Protein AF-O34277-F1 (afdb_monomer)

Sequence (51 aa):
ELLVRESGGIVTDFAGGHNHFSSGNIVAGNPRIVKSIVQAMSNEISDALKR

pLDDT: mean 91.5, std 7.95, range [57.62, 97.69]

Mean predicted aligned error: 3.35 Å

Foldseek 3Di:
DVVQVVVQKDKAALLRHPCCVVVVGIDIDHPVVSVVNSVVCVVVDDPVRND

Structure (mmCIF, N/CA/C/O backbone):
data_AF-O34277-F1
#
_entry.id   AF-O34277-F1
#
loop_
_atom_site.group_PDB
_atom_site.id
_atom_site.type_symbol
_atom_site.label_atom_id
_atom_site.label_alt_id
_atom_site.label_comp_id
_atom_site.label_asym_id
_atom_site.label_entity_id
_atom_site.label_seq_id
_atom_site.pdbx_PDB_ins_code
_atom_site.Cartn_x
_atom_site.Cartn_y
_atom_site.Cartn_z
_atom_site.occupancy
_atom_site.B_iso_or_equiv
_atom_site.auth_seq_id
_atom_site.auth_comp_id
_atom_site.auth_asym_id
_atom_site.auth_atom_id
_atom_site.pdbx_PDB_model_num
ATOM 1 N N . GLU A 1 1 ? -6.257 4.305 -8.078 1.00 82.75 1 GLU A N 1
ATOM 2 C CA . GLU A 1 1 ? -6.179 4.905 -6.725 1.00 82.75 1 GLU A CA 1
ATOM 3 C C . GLU A 1 1 ? -7.287 5.921 -6.426 1.00 82.75 1 GLU A C 1
ATOM 5 O O . GLU A 1 1 ? -7.740 5.951 -5.291 1.00 82.75 1 GLU A O 1
ATOM 10 N N . LEU A 1 2 ? -7.741 6.719 -7.408 1.00 95.25 2 LEU A N 1
ATOM 11 C CA . LEU A 1 2 ? -8.641 7.858 -7.165 1.00 95.25 2 LEU A CA 1
ATOM 12 C C . LEU A 1 2 ? -9.956 7.463 -6.488 1.00 95.25 2 LEU A C 1
ATOM 14 O O . LEU A 1 2 ? -10.229 7.961 -5.411 1.00 95.25 2 LEU A O 1
ATOM 18 N N . LEU A 1 3 ? -10.713 6.501 -7.028 1.00 97.25 3 LEU A N 1
ATOM 19 C CA . LEU A 1 3 ? -11.991 6.074 -6.429 1.00 97.25 3 LEU A CA 1
ATOM 20 C C . LEU A 1 3 ? -11.872 5.713 -4.938 1.00 97.25 3 LEU A C 1
ATOM 22 O O . LEU A 1 3 ? -12.722 6.084 -4.134 1.00 97.25 3 LEU A O 1
ATOM 26 N N . VAL A 1 4 ? -10.798 5.012 -4.567 1.00 96.94 4 VAL A N 1
ATOM 27 C CA . VAL A 1 4 ? -10.543 4.610 -3.179 1.00 96.94 4 VAL A CA 1
ATOM 28 C C . VAL A 1 4 ? -10.175 5.822 -2.325 1.00 96.94 4 VAL A C 1
ATOM 30 O O . VAL A 1 4 ? -10.722 5.976 -1.238 1.00 96.94 4 VAL A O 1
ATOM 33 N N . ARG A 1 5 ? -9.286 6.693 -2.816 1.00 95.88 5 ARG A N 1
ATOM 34 C CA . ARG A 1 5 ? -8.827 7.890 -2.092 1.00 95.88 5 ARG A CA 1
ATOM 35 C C . ARG A 1 5 ? -9.943 8.913 -1.889 1.00 95.88 5 ARG A C 1
ATOM 37 O O . ARG A 1 5 ? -10.119 9.393 -0.776 1.00 95.88 5 ARG A O 1
ATOM 44 N N . GLU A 1 6 ? -10.741 9.166 -2.922 1.00 97.69 6 GLU A N 1
ATOM 45 C CA . GLU A 1 6 ? -11.912 10.053 -2.863 1.00 97.69 6 GLU A CA 1
ATOM 46 C C . GLU A 1 6 ? -13.003 9.509 -1.925 1.00 97.69 6 GLU A C 1
ATOM 48 O O . GLU A 1 6 ? -13.763 10.272 -1.339 1.00 97.69 6 GLU A O 1
ATOM 53 N N . SER A 1 7 ? -13.043 8.190 -1.710 1.00 97.19 7 SER A N 1
ATOM 54 C CA . SER A 1 7 ? -13.935 7.552 -0.729 1.00 97.19 7 SER A CA 1
ATOM 55 C C . SER A 1 7 ? -13.369 7.542 0.704 1.00 97.19 7 SER A C 1
ATOM 57 O O . SER A 1 7 ? -13.912 6.862 1.574 1.00 97.19 7 SER A O 1
ATOM 59 N N . GLY A 1 8 ? -12.258 8.242 0.968 1.00 95.75 8 GLY A N 1
ATOM 60 C CA . GLY A 1 8 ? -11.592 8.277 2.278 1.00 95.75 8 GLY A CA 1
ATOM 61 C C . GLY A 1 8 ? -10.722 7.051 2.589 1.00 95.75 8 GLY A C 1
ATOM 62 O O . GLY A 1 8 ? -10.322 6.838 3.737 1.00 95.75 8 GLY A O 1
ATOM 63 N N . GLY A 1 9 ? -10.440 6.220 1.586 1.00 97.31 9 GLY A N 1
ATOM 64 C CA . GLY A 1 9 ? -9.503 5.108 1.680 1.00 97.31 9 GLY A CA 1
ATOM 65 C C . GLY A 1 9 ? -8.056 5.523 1.410 1.00 97.31 9 GLY A C 1
ATOM 66 O O . GLY A 1 9 ? -7.760 6.635 0.976 1.00 97.31 9 GLY A O 1
ATOM 67 N N . ILE A 1 10 ? -7.137 4.592 1.641 1.00 97.06 10 ILE A N 1
ATOM 68 C CA . ILE A 1 10 ? -5.719 4.723 1.304 1.00 97.06 10 ILE A CA 1
ATOM 69 C C . ILE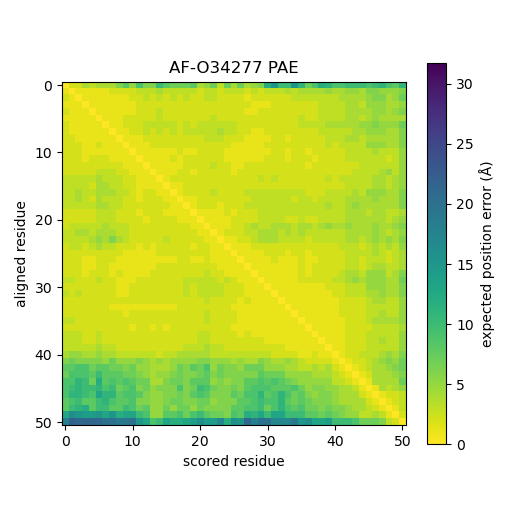 A 1 10 ? -5.304 3.608 0.350 1.00 97.06 10 ILE A C 1
ATOM 71 O O . ILE A 1 10 ? -5.914 2.538 0.325 1.00 97.06 10 ILE A O 1
ATOM 75 N N . VAL A 1 11 ? -4.277 3.889 -0.450 1.00 97.00 11 VAL A N 1
ATOM 76 C CA . VAL A 1 11 ? -3.676 2.956 -1.406 1.00 97.00 11 VAL A CA 1
ATOM 77 C C . VAL A 1 11 ? -2.167 2.969 -1.184 1.00 97.00 11 VAL A C 1
ATOM 79 O O . VAL A 1 11 ? -1.578 4.050 -1.146 1.00 97.00 11 VAL A O 1
ATOM 82 N N . THR A 1 12 ? -1.570 1.794 -1.001 1.00 95.69 12 THR A N 1
ATOM 83 C CA . THR A 1 12 ? -0.138 1.609 -0.722 1.00 95.69 12 THR A CA 1
ATOM 84 C C . THR A 1 12 ? 0.411 0.408 -1.486 1.00 95.69 12 THR A C 1
ATOM 86 O O . THR A 1 12 ? -0.350 -0.403 -2.016 1.00 95.69 12 THR A O 1
ATOM 89 N N . ASP A 1 13 ? 1.732 0.259 -1.503 1.00 94.50 13 ASP A N 1
ATOM 90 C CA . ASP A 1 13 ? 2.389 -1.010 -1.834 1.00 94.50 13 ASP A CA 1
ATOM 91 C C . ASP A 1 13 ? 2.428 -1.964 -0.619 1.00 94.50 13 ASP A C 1
ATOM 93 O O . ASP A 1 13 ? 1.914 -1.649 0.459 1.00 94.50 13 ASP A O 1
ATOM 97 N N . PHE A 1 14 ? 3.033 -3.144 -0.777 1.00 93.06 14 PHE A N 1
ATOM 98 C CA . PHE A 1 14 ? 3.143 -4.139 0.301 1.00 93.06 14 PHE A CA 1
ATOM 99 C C . PHE A 1 14 ? 4.087 -3.709 1.435 1.00 93.06 14 PHE A C 1
ATOM 101 O O . PHE A 1 14 ? 3.954 -4.211 2.547 1.00 93.06 14 PHE A O 1
ATOM 108 N N . ALA A 1 15 ? 4.990 -2.755 1.191 1.00 90.44 15 ALA A N 1
ATOM 109 C CA . ALA A 1 15 ? 5.826 -2.140 2.218 1.00 90.44 15 ALA A CA 1
ATOM 110 C C . ALA A 1 15 ? 5.109 -0.981 2.947 1.00 90.44 15 ALA A C 1
ATOM 112 O O . ALA A 1 15 ? 5.666 -0.395 3.875 1.00 90.44 15 ALA A O 1
ATOM 113 N N . GLY A 1 16 ? 3.872 -0.651 2.556 1.00 91.38 16 GLY A N 1
ATOM 114 C CA . GLY A 1 16 ? 3.123 0.489 3.087 1.00 91.38 16 GLY A CA 1
ATOM 115 C C . GLY A 1 16 ? 3.545 1.838 2.495 1.00 91.38 16 GLY A C 1
ATOM 116 O O . GLY A 1 16 ? 3.144 2.878 3.016 1.00 91.38 16 GLY A O 1
ATOM 117 N N . GLY A 1 17 ? 4.350 1.831 1.432 1.00 91.56 17 GLY A N 1
ATOM 118 C CA . GLY A 1 17 ? 4.818 3.010 0.716 1.00 91.56 17 GLY A CA 1
ATOM 119 C C . GLY A 1 17 ? 3.900 3.437 -0.431 1.00 91.56 17 GLY A C 1
ATOM 120 O O . GLY A 1 17 ? 2.763 2.981 -0.574 1.00 91.56 17 GLY A O 1
ATOM 121 N N . HIS A 1 18 ? 4.417 4.342 -1.264 1.00 93.31 18 HIS A N 1
ATOM 122 C CA . HIS A 1 18 ? 3.726 4.899 -2.434 1.00 93.31 18 HIS A CA 1
ATOM 123 C C . HIS A 1 18 ? 4.263 4.346 -3.765 1.00 93.31 18 HIS A C 1
ATOM 125 O O . HIS A 1 18 ? 4.018 4.925 -4.824 1.00 93.31 18 HIS A O 1
ATOM 131 N N . ASN A 1 19 ? 5.005 3.235 -3.730 1.00 92.94 19 ASN A N 1
ATOM 132 C CA . ASN A 1 19 ? 5.633 2.631 -4.903 1.00 92.94 19 ASN A 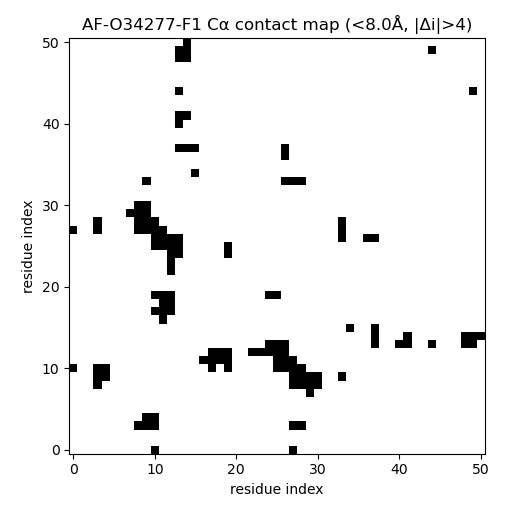CA 1
ATOM 133 C C . ASN A 1 19 ? 4.677 1.692 -5.666 1.00 92.94 19 ASN A C 1
ATOM 135 O O . ASN A 1 19 ? 5.098 0.915 -6.525 1.00 92.94 19 ASN A O 1
ATOM 139 N N . HIS A 1 20 ? 3.373 1.735 -5.374 1.00 93.25 20 HIS A N 1
ATOM 140 C CA . HIS A 1 20 ? 2.360 0.835 -5.940 1.00 93.25 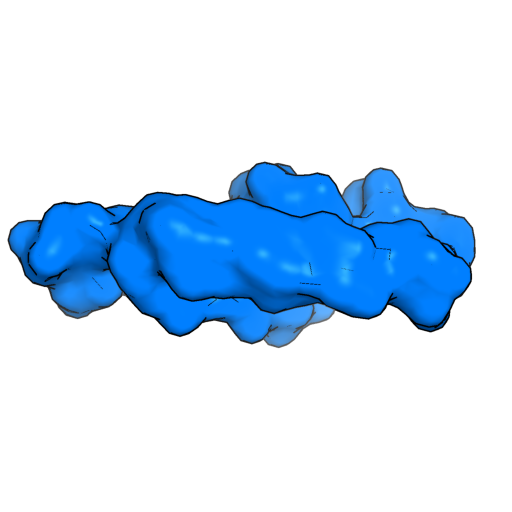20 HIS A CA 1
ATOM 141 C C . HIS A 1 20 ? 2.199 0.971 -7.460 1.00 93.25 20 HIS A C 1
ATOM 143 O O . HIS A 1 20 ? 1.830 0.008 -8.125 1.00 93.25 20 HIS A O 1
ATOM 149 N N . PHE A 1 21 ? 2.525 2.134 -8.033 1.00 93.62 21 PHE A N 1
ATOM 150 C CA . PHE A 1 21 ? 2.515 2.338 -9.488 1.00 93.62 21 PHE A CA 1
ATOM 151 C C . PHE A 1 21 ? 3.694 1.690 -10.217 1.00 93.62 21 PHE A C 1
ATOM 153 O O . PHE A 1 21 ? 3.531 1.269 -11.357 1.00 93.62 21 PHE A O 1
ATOM 160 N N . SER A 1 22 ? 4.866 1.623 -9.581 1.00 92.75 22 SER A N 1
ATOM 161 C CA . SER A 1 22 ? 6.071 1.037 -10.185 1.00 92.75 22 SER A CA 1
ATOM 162 C C . SER A 1 22 ? 6.163 -0.460 -9.898 1.00 92.75 22 SER A C 1
ATOM 164 O O . SER A 1 22 ? 6.431 -1.260 -10.788 1.00 92.75 22 SER A O 1
ATOM 166 N N . SER A 1 23 ? 5.893 -0.851 -8.648 1.00 90.12 23 SER A N 1
ATOM 167 C CA . SER A 1 23 ? 5.976 -2.243 -8.195 1.00 90.12 23 SER A CA 1
ATOM 168 C C . SER A 1 23 ? 4.812 -3.117 -8.670 1.00 90.12 23 SER A C 1
ATOM 170 O O . SER A 1 23 ? 4.946 -4.337 -8.695 1.00 90.12 23 SER A O 1
ATOM 172 N N . GLY A 1 24 ? 3.656 -2.522 -8.992 1.00 91.75 24 GLY A N 1
ATOM 173 C CA . GLY A 1 24 ? 2.421 -3.249 -9.310 1.00 91.75 24 GLY A CA 1
ATOM 174 C C . GLY A 1 24 ? 1.755 -3.931 -8.105 1.00 91.75 24 GLY A C 1
ATOM 175 O O . GLY A 1 24 ? 0.654 -4.463 -8.236 1.00 91.75 24 GLY A O 1
ATOM 176 N N . ASN A 1 25 ? 2.381 -3.887 -6.926 1.00 93.25 25 ASN A N 1
ATOM 177 C CA . ASN A 1 25 ? 1.823 -4.404 -5.682 1.00 93.25 25 ASN A CA 1
ATOM 178 C C . ASN A 1 25 ? 0.886 -3.356 -5.083 1.00 93.25 25 ASN A C 1
ATOM 180 O O . ASN A 1 25 ? 1.289 -2.213 -4.872 1.00 93.25 25 ASN A O 1
ATOM 184 N N . ILE A 1 26 ? -0.361 -3.736 -4.803 1.00 95.56 26 ILE A N 1
ATOM 185 C CA . ILE A 1 26 ? -1.394 -2.798 -4.359 1.00 95.56 26 ILE A CA 1
ATOM 186 C C . ILE A 1 26 ? -2.105 -3.348 -3.125 1.00 95.56 26 ILE A C 1
ATOM 188 O O . ILE A 1 26 ? -2.648 -4.451 -3.144 1.00 95.56 26 ILE A O 1
ATOM 192 N N . VAL A 1 27 ? -2.178 -2.525 -2.083 1.00 96.31 27 VAL A N 1
ATOM 193 C CA . VAL A 1 27 ? -3.092 -2.665 -0.948 1.00 96.31 27 VAL A CA 1
ATOM 194 C C . VAL A 1 27 ? -3.987 -1.436 -0.932 1.00 96.31 27 VAL A C 1
ATOM 196 O O . VAL A 1 27 ? -3.502 -0.309 -0.981 1.00 96.31 27 VAL A O 1
ATOM 199 N N . ALA A 1 28 ? -5.301 -1.633 -0.880 1.00 97.62 28 ALA A N 1
ATOM 200 C CA . ALA A 1 28 ? -6.270 -0.545 -0.903 1.00 97.62 28 ALA A CA 1
ATOM 201 C C . ALA A 1 28 ? -7.425 -0.825 0.061 1.00 97.62 28 ALA A C 1
ATOM 203 O O . ALA A 1 28 ? -7.916 -1.949 0.140 1.00 97.62 28 ALA A O 1
ATOM 204 N N . GLY A 1 29 ? -7.874 0.195 0.788 1.00 97.50 29 GLY A N 1
ATOM 205 C CA . GLY A 1 29 ? -8.974 0.057 1.741 1.00 97.50 29 GLY A CA 1
ATOM 206 C C . GLY A 1 29 ? -9.039 1.212 2.730 1.00 97.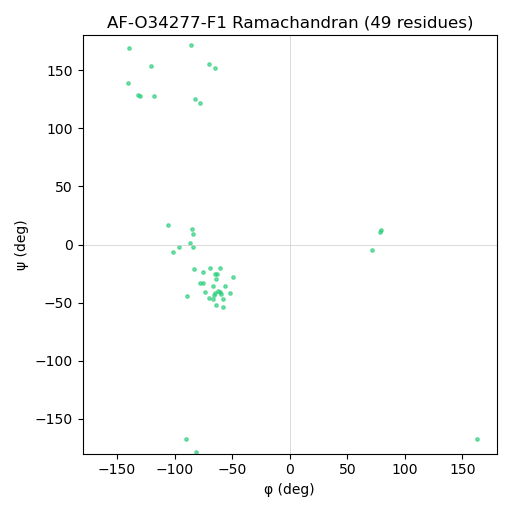50 29 GLY A C 1
ATOM 207 O O . GLY A 1 29 ? -8.379 2.234 2.553 1.00 97.50 29 GLY A O 1
ATOM 208 N N . ASN A 1 30 ? -9.824 1.063 3.797 1.00 97.25 30 ASN A N 1
ATOM 209 C CA . ASN A 1 30 ? -9.826 2.063 4.863 1.00 97.25 30 ASN A CA 1
ATOM 210 C C . ASN A 1 30 ? -8.492 2.031 5.652 1.00 97.25 30 ASN A C 1
ATOM 212 O O 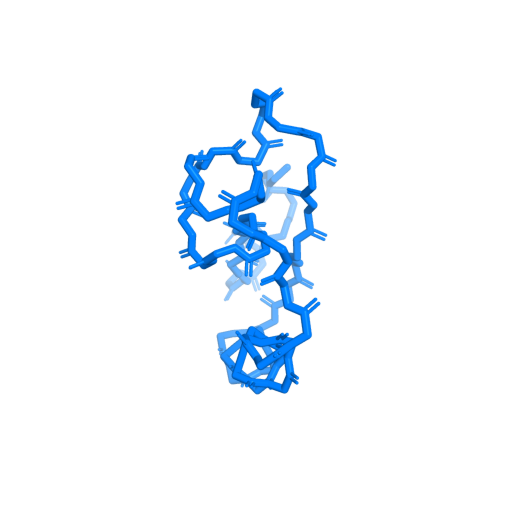. ASN A 1 30 ? -7.838 0.985 5.732 1.00 97.25 30 ASN A O 1
ATOM 216 N N . PRO A 1 31 ? -8.092 3.139 6.304 1.00 96.81 31 PRO A N 1
ATOM 217 C CA . PRO A 1 31 ? -6.796 3.220 6.985 1.00 96.81 31 PRO A CA 1
ATOM 218 C C . PRO A 1 31 ? -6.558 2.132 8.041 1.00 96.81 31 PRO A C 1
ATOM 220 O O . PRO A 1 31 ? -5.443 1.634 8.188 1.00 96.81 31 PRO A O 1
ATOM 223 N N . ARG A 1 32 ? -7.612 1.732 8.769 1.00 97.38 32 ARG A N 1
ATOM 224 C CA . ARG A 1 32 ? -7.517 0.706 9.818 1.00 97.38 32 ARG A CA 1
ATOM 225 C C . ARG A 1 32 ? -7.189 -0.671 9.237 1.00 97.38 32 ARG A C 1
ATOM 227 O O . ARG A 1 32 ? -6.302 -1.330 9.766 1.00 97.38 32 ARG A O 1
ATOM 234 N N . ILE A 1 33 ? -7.876 -1.094 8.175 1.00 97.12 33 ILE A N 1
ATOM 235 C CA . ILE A 1 33 ? -7.665 -2.421 7.584 1.00 97.12 33 ILE A CA 1
ATOM 236 C C . ILE A 1 33 ? -6.346 -2.466 6.821 1.00 97.12 33 ILE A C 1
ATOM 238 O O . ILE A 1 33 ? -5.603 -3.427 6.980 1.00 97.12 33 ILE A O 1
ATOM 242 N N . VAL A 1 34 ? -5.999 -1.416 6.071 1.00 97.06 34 VAL A N 1
ATOM 243 C CA . VAL A 1 34 ? -4.718 -1.369 5.347 1.00 97.06 34 VAL A CA 1
ATOM 244 C C . VAL A 1 34 ? -3.535 -1.481 6.310 1.00 97.06 34 VAL A C 1
ATOM 246 O O . VAL A 1 34 ? -2.632 -2.275 6.065 1.00 97.06 34 VAL A O 1
ATOM 249 N N . LYS A 1 35 ? -3.573 -0.789 7.458 1.00 95.94 35 LYS A N 1
ATOM 250 C CA . LYS A 1 35 ? -2.549 -0.945 8.501 1.00 95.94 35 LYS A CA 1
ATOM 251 C C . LYS A 1 35 ? -2.441 -2.391 8.991 1.00 95.94 35 LYS A C 1
ATOM 253 O O . LYS A 1 35 ? -1.333 -2.910 9.094 1.00 95.94 35 LYS A O 1
ATOM 258 N N . SER A 1 36 ? -3.570 -3.036 9.286 1.00 96.88 36 SER A N 1
ATOM 259 C CA . SER A 1 36 ? -3.587 -4.434 9.732 1.00 96.88 36 SER A CA 1
ATOM 260 C C . SER A 1 36 ? -3.042 -5.391 8.670 1.00 96.88 36 SER A C 1
ATOM 262 O O . SER A 1 36 ? -2.289 -6.295 9.015 1.00 96.88 36 SER A O 1
ATOM 264 N N . ILE A 1 37 ? -3.371 -5.173 7.394 1.00 95.75 37 ILE A N 1
ATOM 265 C CA . ILE A 1 37 ? -2.870 -5.978 6.273 1.00 95.75 37 ILE A CA 1
ATOM 266 C C . ILE A 1 37 ? -1.352 -5.827 6.139 1.00 95.75 37 ILE A C 1
ATOM 268 O O . ILE A 1 37 ? -0.645 -6.829 6.153 1.00 95.75 37 ILE A O 1
ATOM 272 N N . VAL A 1 38 ? -0.839 -4.594 6.075 1.00 94.00 38 VAL A N 1
ATOM 273 C CA . VAL A 1 38 ? 0.606 -4.341 5.933 1.00 94.00 38 VAL A CA 1
ATOM 274 C C . VAL A 1 38 ? 1.381 -4.935 7.115 1.00 94.00 38 VAL A C 1
ATOM 276 O O . VAL A 1 38 ? 2.409 -5.575 6.916 1.00 94.00 38 VAL A O 1
ATOM 279 N N . GLN A 1 39 ? 0.864 -4.809 8.342 1.00 94.25 39 GLN A N 1
ATOM 280 C CA . GLN A 1 39 ? 1.480 -5.420 9.526 1.00 94.25 39 GLN A CA 1
ATOM 281 C C . GLN A 1 39 ? 1.480 -6.951 9.478 1.00 94.25 39 GLN A C 1
ATOM 283 O O . GLN A 1 39 ? 2.481 -7.562 9.841 1.00 94.25 39 GLN A O 1
ATOM 288 N N . ALA A 1 40 ? 0.383 -7.568 9.028 1.00 93.69 40 ALA A N 1
ATOM 289 C CA . ALA A 1 40 ? 0.295 -9.019 8.892 1.00 93.69 40 ALA A CA 1
ATOM 290 C C . ALA A 1 40 ? 1.247 -9.550 7.812 1.00 93.69 40 ALA A C 1
ATOM 292 O O . ALA A 1 40 ? 1.832 -10.616 7.976 1.00 93.69 40 ALA A O 1
ATOM 293 N N . MET A 1 41 ? 1.427 -8.795 6.728 1.00 90.88 41 MET A N 1
ATOM 294 C CA . MET A 1 41 ? 2.305 -9.182 5.630 1.00 90.88 41 MET A CA 1
ATOM 295 C C . MET A 1 41 ? 3.778 -8.949 5.949 1.00 90.88 41 MET A C 1
ATOM 297 O O . MET A 1 41 ? 4.594 -9.743 5.505 1.00 90.88 41 MET A O 1
ATOM 301 N N . SER A 1 42 ? 4.126 -7.916 6.730 1.00 86.88 42 SER A N 1
ATOM 302 C CA . SER A 1 42 ? 5.502 -7.428 6.942 1.00 86.88 42 SER A CA 1
ATOM 303 C C . SER A 1 42 ? 6.544 -8.499 7.299 1.00 86.88 42 SER A C 1
ATOM 305 O O . SER A 1 42 ? 7.722 -8.292 7.009 1.00 86.88 42 SER A O 1
ATOM 307 N N . ASN A 1 43 ? 6.146 -9.606 7.931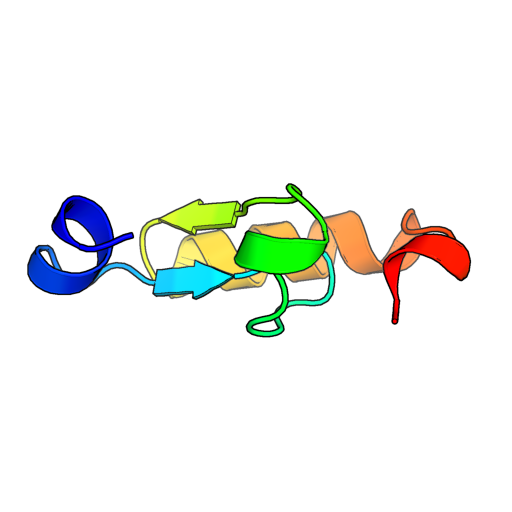 1.00 84.50 43 ASN A N 1
ATOM 308 C CA . ASN A 1 43 ? 7.060 -10.690 8.313 1.00 84.50 43 ASN A CA 1
ATOM 309 C C . ASN A 1 43 ? 7.344 -11.681 7.171 1.00 84.50 43 ASN A C 1
ATOM 311 O O . ASN A 1 43 ? 8.368 -12.354 7.192 1.00 84.50 43 ASN A O 1
ATOM 315 N N . GLU A 1 44 ? 6.473 -11.731 6.166 1.00 86.25 44 GLU A N 1
ATOM 316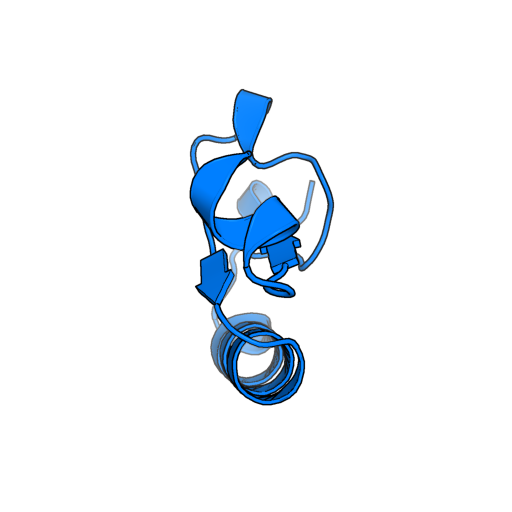 C CA . GLU A 1 44 ? 6.528 -12.668 5.037 1.00 86.25 44 GLU A CA 1
ATOM 317 C C . GLU A 1 44 ? 7.090 -12.017 3.759 1.00 86.25 44 GLU A C 1
ATOM 319 O O . GLU A 1 44 ? 7.302 -12.680 2.742 1.00 86.25 44 GLU A O 1
ATOM 324 N N . ILE A 1 45 ? 7.324 -10.700 3.779 1.00 86.50 45 ILE A N 1
ATOM 325 C CA . ILE A 1 45 ? 7.799 -9.954 2.609 1.00 86.50 45 ILE A CA 1
ATOM 326 C C . ILE A 1 45 ? 9.300 -10.182 2.419 1.00 86.50 45 ILE A C 1
ATOM 328 O O . ILE A 1 45 ? 10.116 -9.845 3.283 1.00 86.50 45 ILE A O 1
ATOM 332 N N . SER A 1 46 ? 9.6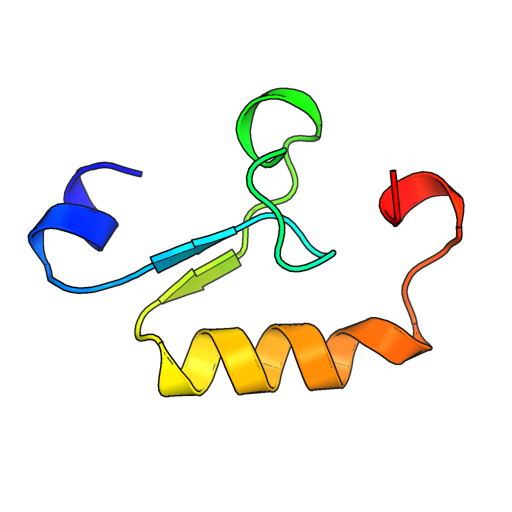71 -10.698 1.246 1.00 81.19 46 SER A N 1
ATOM 333 C CA . SER A 1 46 ? 11.068 -10.822 0.829 1.00 81.19 46 SER A CA 1
ATOM 334 C C . SER A 1 46 ? 11.724 -9.448 0.657 1.00 81.19 46 SER A C 1
ATOM 336 O O . SER A 1 46 ? 11.069 -8.464 0.314 1.00 81.19 46 SER A O 1
ATOM 338 N N . ASP A 1 47 ? 13.042 -9.361 0.842 1.00 78.69 47 ASP A N 1
ATOM 339 C CA . ASP A 1 47 ? 13.765 -8.082 0.729 1.00 78.69 47 ASP A CA 1
ATOM 340 C C . ASP A 1 47 ? 13.650 -7.431 -0.660 1.00 78.69 47 ASP A C 1
ATOM 342 O O . ASP A 1 47 ? 13.808 -6.218 -0.793 1.00 78.69 47 ASP A O 1
ATOM 346 N N . ALA A 1 48 ? 13.308 -8.213 -1.689 1.00 78.12 48 ALA A N 1
ATOM 347 C CA . ALA A 1 48 ? 13.017 -7.714 -3.029 1.00 78.12 48 ALA A CA 1
ATOM 348 C C . ALA A 1 48 ? 11.775 -6.802 -3.081 1.00 78.12 48 ALA A C 1
ATOM 350 O O . ALA A 1 48 ? 11.728 -5.904 -3.916 1.00 78.12 48 ALA A O 1
ATOM 351 N N . LEU A 1 49 ? 10.795 -7.008 -2.193 1.00 75.19 49 LEU A N 1
ATOM 352 C CA . LEU A 1 49 ? 9.551 -6.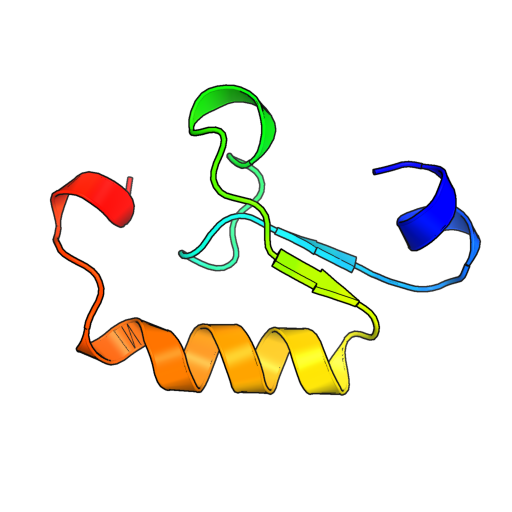231 -2.127 1.00 75.19 49 LEU A CA 1
ATOM 353 C C . LEU A 1 49 ? 9.589 -5.077 -1.106 1.00 75.19 49 LEU A C 1
ATOM 355 O O . LEU A 1 49 ? 8.617 -4.333 -1.005 1.00 75.19 49 LEU A O 1
ATOM 359 N N . LYS A 1 50 ? 10.686 -4.905 -0.357 1.00 69.69 50 LYS A N 1
ATOM 360 C CA . LYS A 1 50 ? 10.855 -3.811 0.623 1.00 69.69 50 LYS A CA 1
ATOM 361 C C . LYS A 1 50 ? 11.401 -2.504 0.015 1.00 69.69 50 LYS A C 1
ATOM 363 O O . LYS A 1 50 ? 11.668 -1.571 0.769 1.00 69.69 50 LYS A O 1
ATOM 368 N N . ARG A 1 51 ? 11.637 -2.458 -1.302 1.00 57.62 51 ARG A N 1
ATOM 369 C CA . ARG A 1 51 ? 12.304 -1.351 -2.014 1.00 57.62 51 ARG A CA 1
ATOM 370 C C . ARG A 1 51 ? 11.351 -0.458 -2.803 1.00 57.62 51 ARG A C 1
ATOM 372 O O . ARG A 1 51 ? 10.400 -0.973 -3.431 1.00 57.62 51 ARG A O 1
#

Organism: Yersinia pestis (NCBI:txid632)

Nearest PDB structures (foldseek):
  6ib8-assembly1_B  TM=9.585E-01  e=1.181E-04  Escherichia coli
  6tqo-assembly1_T  TM=9.263E-01  e=2.211E-04  Escherichia coli
  6ib8-assembly1_A  TM=9.341E-01  e=8.304E-04  Escherichia coli
  2qfl-assembly1_A  TM=9.667E-01  e=1.176E-03  Escherichia coli
  3luz-assembly1_A  TM=9.653E-01  e=1.548E-02  Bartonella henselae

Secondary structure (DSSP, 8-state):
-HHHHHTT-EEE-TTSSSTHHHH---EEE-HHHHHHHHHHHTTT--GGG--

Radius of gyration: 10.7 Å; Cα contacts (8 Å, |Δi|>4): 64; chains: 1; bounding box: 28×23×20 Å

Solvent-accessible surface area (backbone atoms only — not comparable to full-atom values): 3085 Å² total; per-residue (Å²): 108,61,75,47,43,78,69,68,24,46,69,21,18,71,67,64,44,81,52,26,84,81,70,69,38,77,43,72,38,46,64,70,59,43,51,52,50,35,61,69,42,58,83,77,60,53,79,83,61,70,112